Protein AF-A0A534V744-F1 (afdb_monomer_lite)

Secondary structure (DSSP, 8-state):
----SS-SEEEEES-SS-TT-HHHHHHHHHHHHHHT---PSS--S-TT---EEE-TTS-TTTT-SEEE-----B---GGGHHHHHHHH-S-EEEEEHHHHGGGT--PPPP----TT-SSSSSHHHHHHHHHHHHHHHHHHHHHHHTS-------PPP-

Foldseek 3Di:
DDDDPFAQKWKAFQQQPPQPPQPVRVVSLVVCVVVVDDFAPVPDPPALDKDWDADLVDFVVVVRRIGIRDGDTHGDYPVRCVVCSVNRHDDIDIDRPVVCVVSPDDDDDDFDDDPPPDPDPGRVVVRVVVSVVVSVVVVVVVVVVVVPPPDPDPDDDD

Radius of gyration: 22.2 Å; chains: 1; bounding box: 45×44×82 Å

Sequence (158 aa):
MKVLYTSTELFHFVGRRDPSDDRANYENLLKILAASCVSHPPHDNNWGQVSYTINWDRSLEKEELIVPTVTCYADIPFDSLSVHVAKYGKFGLSFPRDLLIPYGARPVMYIPTRNDDWRSIHGTTLIRDLEAIYKGFYAHVKSKSSSSDTTTSRGPWS

pLDDT: mean 83.62, std 15.16, range [37.41, 97.62]

Structure (mmCIF, N/CA/C/O backbone):
data_AF-A0A534V744-F1
#
_entry.id   AF-A0A534V744-F1
#
loop_
_atom_site.group_PDB
_atom_site.id
_atom_site.type_symbol
_atom_site.label_atom_id
_atom_site.label_alt_id
_atom_site.label_comp_id
_atom_site.label_asym_id
_atom_site.label_entity_id
_atom_site.label_seq_id
_atom_site.pdbx_PDB_ins_code
_atom_site.Cartn_x
_atom_site.Cartn_y
_atom_site.Cartn_z
_atom_site.occupancy
_atom_site.B_iso_or_equiv
_atom_site.auth_seq_id
_atom_site.auth_comp_id
_atom_site.auth_asym_id
_atom_site.auth_atom_id
_atom_site.pdbx_PDB_model_num
ATOM 1 N N . MET A 1 1 ? -9.729 -6.947 -28.291 1.00 52.94 1 MET A N 1
ATOM 2 C CA . MET A 1 1 ? -8.788 -7.105 -27.159 1.00 52.94 1 MET A CA 1
ATOM 3 C C . MET A 1 1 ? -9.591 -7.226 -25.877 1.00 52.94 1 MET A C 1
ATOM 5 O O . MET A 1 1 ? -10.509 -6.439 -25.690 1.00 52.94 1 MET A O 1
ATOM 9 N N . LYS A 1 2 ? -9.296 -8.219 -25.033 1.00 59.91 2 LYS A N 1
ATOM 10 C CA . LYS A 1 2 ? -9.916 -8.353 -23.710 1.00 59.91 2 LYS A CA 1
ATOM 11 C C . LYS A 1 2 ? -9.146 -7.447 -22.752 1.00 59.91 2 LYS A C 1
ATOM 13 O O . LYS A 1 2 ? -7.974 -7.699 -22.508 1.00 59.91 2 LYS A O 1
ATOM 18 N N . VAL A 1 3 ? -9.781 -6.387 -22.260 1.00 64.06 3 VAL A N 1
ATOM 19 C CA . VAL A 1 3 ? -9.192 -5.551 -21.208 1.00 64.06 3 VAL A CA 1
ATOM 20 C C . VAL A 1 3 ? -9.238 -6.363 -19.919 1.00 64.06 3 VAL A C 1
ATOM 22 O O . VAL A 1 3 ? -10.316 -6.716 -19.440 1.00 64.06 3 VAL A O 1
ATOM 25 N N . LEU A 1 4 ? -8.071 -6.733 -19.401 1.00 74.75 4 LEU A N 1
ATOM 26 C CA . LEU A 1 4 ? -7.960 -7.339 -18.081 1.00 74.75 4 LEU A CA 1
ATOM 27 C C . LEU A 1 4 ? -8.009 -6.212 -17.053 1.00 74.75 4 LEU A C 1
ATOM 29 O O . LEU A 1 4 ? -7.249 -5.256 -17.147 1.00 74.75 4 LEU A O 1
ATOM 33 N N . TYR A 1 5 ? -8.916 -6.317 -16.088 1.00 75.88 5 TYR A N 1
ATOM 34 C CA . TYR A 1 5 ? -9.022 -5.359 -14.981 1.00 75.88 5 TYR A CA 1
ATOM 35 C C . TYR A 1 5 ? -8.161 -5.757 -13.779 1.00 75.88 5 TYR A C 1
ATOM 37 O O . TYR A 1 5 ? -8.027 -4.990 -12.836 1.00 75.88 5 TYR A O 1
ATOM 45 N N . THR A 1 6 ? -7.599 -6.964 -13.815 1.00 82.62 6 THR A N 1
ATOM 46 C CA . THR A 1 6 ? -6.877 -7.594 -12.714 1.00 82.62 6 THR A CA 1
ATOM 47 C C . THR A 1 6 ? -5.725 -8.428 -13.271 1.00 82.62 6 THR A C 1
ATOM 49 O O . THR A 1 6 ? -5.827 -8.949 -14.385 1.00 82.62 6 THR A O 1
ATOM 52 N N . SER A 1 7 ? -4.661 -8.601 -12.498 1.00 87.12 7 SER A N 1
ATOM 53 C CA . SER A 1 7 ? -3.439 -9.307 -12.884 1.00 87.12 7 SER A CA 1
ATOM 54 C C . SER A 1 7 ? -3.265 -10.640 -12.158 1.00 87.12 7 SER A C 1
ATOM 56 O O . SER A 1 7 ? -3.529 -10.763 -10.964 1.00 87.12 7 SER A O 1
ATOM 58 N N . THR A 1 8 ? -2.756 -11.655 -12.853 1.00 91.06 8 THR A N 1
ATOM 59 C CA . THR A 1 8 ? -2.350 -12.927 -12.227 1.00 91.06 8 THR A CA 1
ATOM 60 C C . THR A 1 8 ? -1.163 -12.764 -11.276 1.00 91.06 8 THR A C 1
ATOM 62 O O . THR A 1 8 ? -0.916 -13.636 -10.447 1.00 91.06 8 THR A O 1
ATOM 65 N N . GLU A 1 9 ? -0.460 -11.637 -11.362 1.00 93.88 9 GLU A N 1
ATOM 66 C CA . GLU A 1 9 ? 0.631 -11.247 -10.476 1.00 93.88 9 GLU A CA 1
ATOM 67 C C . GLU A 1 9 ? 0.317 -9.933 -9.756 1.00 93.88 9 GLU A C 1
ATOM 69 O O . GLU A 1 9 ? -0.316 -9.044 -10.325 1.00 93.88 9 GLU A O 1
ATOM 74 N N . LEU A 1 10 ? 0.785 -9.783 -8.520 1.00 94.75 10 LEU A N 1
ATOM 75 C CA . LEU A 1 10 ? 0.690 -8.533 -7.771 1.00 94.75 10 LEU A CA 1
ATOM 76 C C . LEU A 1 10 ? 2.072 -7.891 -7.645 1.00 94.75 10 LEU A C 1
ATOM 78 O O . LEU A 1 10 ? 3.064 -8.586 -7.422 1.00 94.75 10 LEU A O 1
ATOM 82 N N . PHE A 1 11 ? 2.126 -6.565 -7.759 1.00 94.62 11 PHE A N 1
ATOM 83 C CA . PHE A 1 11 ? 3.380 -5.821 -7.884 1.00 94.62 11 PHE A CA 1
ATOM 84 C C . PHE A 1 11 ? 3.691 -5.005 -6.632 1.00 94.62 11 PHE A C 1
ATOM 86 O O . PHE A 1 11 ? 2.891 -4.167 -6.215 1.00 94.62 11 PHE A O 1
ATOM 93 N N . HIS A 1 12 ? 4.875 -5.199 -6.058 1.00 94.88 12 HIS A N 1
ATOM 94 C CA . HIS A 1 12 ? 5.418 -4.337 -5.014 1.00 94.88 12 HIS A CA 1
ATOM 95 C C . HIS A 1 12 ? 6.457 -3.386 -5.610 1.00 94.88 12 HIS A C 1
ATOM 97 O O . HIS A 1 12 ? 7.507 -3.821 -6.080 1.00 94.88 12 HIS A O 1
ATOM 103 N N . PHE A 1 13 ? 6.174 -2.088 -5.570 1.00 95.38 13 PHE A N 1
ATOM 104 C CA . PHE A 1 13 ? 7.080 -1.045 -6.048 1.00 95.38 13 PHE A CA 1
ATOM 105 C C . PHE A 1 13 ? 7.843 -0.403 -4.891 1.00 95.38 13 PHE A C 1
ATOM 107 O O . PHE A 1 13 ? 7.279 -0.176 -3.820 1.00 95.38 13 PHE A O 1
ATOM 114 N N . VAL A 1 14 ? 9.099 -0.030 -5.133 1.00 95.12 14 VAL A N 1
ATOM 115 C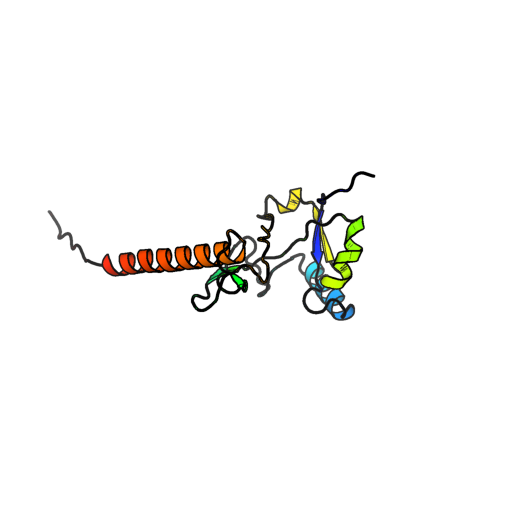 CA . VAL A 1 14 ? 10.004 0.476 -4.082 1.00 95.12 14 VAL A CA 1
ATOM 116 C C . VAL A 1 14 ? 10.188 1.998 -4.086 1.00 95.12 14 VAL A C 1
ATOM 118 O O . VAL A 1 14 ? 10.888 2.527 -3.226 1.00 95.12 14 VAL A O 1
ATOM 121 N N . GLY A 1 15 ? 9.550 2.711 -5.021 1.00 93.81 15 GLY A N 1
ATOM 122 C CA . GLY A 1 15 ? 9.743 4.149 -5.238 1.00 93.81 15 GLY A CA 1
ATOM 123 C C . GLY A 1 15 ? 8.602 5.056 -4.786 1.00 93.81 15 GLY A C 1
ATOM 124 O O . GLY A 1 15 ? 8.578 6.217 -5.164 1.00 93.81 15 GLY A O 1
ATOM 125 N N . ARG A 1 16 ? 7.648 4.587 -3.966 1.00 89.00 16 ARG A N 1
ATOM 126 C CA . ARG A 1 16 ? 6.498 5.412 -3.522 1.00 89.00 16 ARG A CA 1
ATOM 127 C C . ARG A 1 16 ? 6.906 6.750 -2.881 1.00 89.00 16 ARG A C 1
ATOM 129 O O . ARG A 1 16 ? 6.151 7.712 -2.980 1.00 89.00 16 ARG A O 1
ATOM 136 N N . ARG A 1 17 ? 8.044 6.797 -2.176 1.00 89.56 17 ARG A N 1
ATOM 137 C CA . ARG A 1 17 ? 8.512 8.004 -1.471 1.00 89.56 17 ARG A CA 1
ATOM 138 C C . ARG A 1 17 ? 9.025 9.070 -2.439 1.00 89.56 17 ARG A C 1
ATOM 140 O O . ARG A 1 17 ? 8.685 10.234 -2.272 1.00 89.56 17 ARG A O 1
ATOM 147 N N . ASP A 1 18 ? 9.838 8.657 -3.402 1.00 95.00 18 ASP A N 1
ATOM 148 C CA . ASP A 1 18 ? 10.338 9.501 -4.482 1.00 95.00 18 ASP A CA 1
ATOM 149 C C . ASP A 1 18 ? 10.459 8.652 -5.758 1.00 95.00 18 ASP A C 1
ATOM 151 O O . ASP A 1 18 ? 11.451 7.941 -5.949 1.00 95.00 18 ASP A O 1
ATOM 155 N N . PRO A 1 19 ? 9.442 8.682 -6.636 1.00 94.56 19 PRO A N 1
ATOM 156 C CA . PRO A 1 19 ? 9.438 7.890 -7.864 1.00 94.56 19 PRO A CA 1
ATOM 157 C C . PRO A 1 19 ? 10.543 8.279 -8.851 1.00 94.56 19 PRO A C 1
ATOM 159 O O . PRO A 1 19 ? 10.816 7.511 -9.772 1.00 94.56 19 PRO A O 1
ATOM 162 N N . SER A 1 20 ? 11.138 9.467 -8.688 1.00 95.81 20 SER A N 1
ATOM 163 C CA . SER A 1 20 ? 12.120 10.037 -9.612 1.00 95.81 20 SER A CA 1
ATOM 164 C C . SER A 1 20 ? 13.570 9.692 -9.259 1.00 95.81 20 SER A C 1
ATOM 166 O O . SER A 1 20 ? 14.429 9.705 -10.142 1.00 95.81 20 SER A O 1
ATOM 168 N N . ASP A 1 21 ? 13.844 9.320 -8.005 1.00 97.12 21 ASP A N 1
ATOM 169 C CA . ASP A 1 21 ? 15.171 8.891 -7.556 1.00 97.12 21 ASP A CA 1
ATOM 170 C C . ASP A 1 21 ? 15.429 7.417 -7.908 1.00 97.12 21 ASP A C 1
ATOM 172 O O . ASP A 1 21 ? 15.350 6.503 -7.083 1.00 97.12 21 ASP A O 1
ATOM 176 N N . ASP A 1 22 ? 15.734 7.177 -9.184 1.00 96.94 22 ASP A N 1
ATOM 177 C CA . ASP A 1 22 ? 16.015 5.838 -9.706 1.00 96.94 22 ASP A CA 1
ATOM 178 C C . ASP A 1 22 ? 17.152 5.135 -8.944 1.00 96.94 22 ASP A C 1
ATOM 180 O O . ASP A 1 22 ? 17.108 3.916 -8.763 1.00 96.94 22 ASP A O 1
ATOM 184 N N . ARG A 1 23 ? 18.151 5.882 -8.456 1.00 97.62 23 ARG A N 1
ATOM 185 C CA . ARG A 1 23 ? 19.290 5.307 -7.733 1.00 97.62 23 ARG A CA 1
ATOM 186 C C . ARG A 1 23 ? 18.865 4.781 -6.368 1.00 97.62 23 ARG A C 1
ATOM 188 O O . ARG A 1 23 ? 19.120 3.613 -6.075 1.00 97.62 23 ARG A O 1
ATOM 195 N N . ALA A 1 24 ? 18.204 5.604 -5.555 1.00 96.94 24 ALA A N 1
ATOM 196 C CA . ALA A 1 24 ? 17.737 5.175 -4.239 1.00 96.94 24 ALA A CA 1
ATOM 197 C C . ALA A 1 24 ? 16.714 4.035 -4.352 1.00 96.94 24 ALA A C 1
ATOM 199 O O . ALA A 1 24 ? 16.735 3.086 -3.565 1.00 96.94 24 ALA A O 1
ATOM 200 N N . ASN A 1 25 ? 15.850 4.089 -5.368 1.00 96.75 25 ASN A N 1
ATOM 201 C CA . ASN A 1 25 ? 14.862 3.048 -5.630 1.00 96.75 25 ASN A CA 1
ATOM 202 C C . ASN A 1 25 ? 15.530 1.718 -6.004 1.00 96.75 25 ASN A C 1
ATOM 204 O O . ASN A 1 25 ? 15.174 0.676 -5.453 1.00 96.75 25 ASN A O 1
ATOM 208 N N . TYR A 1 26 ? 16.546 1.741 -6.868 1.00 97.56 26 TYR A N 1
ATOM 209 C CA . TYR A 1 26 ? 17.324 0.548 -7.193 1.00 97.56 26 TYR A CA 1
ATOM 210 C C . TYR A 1 26 ? 18.066 -0.015 -5.970 1.00 97.56 26 TYR A C 1
ATOM 212 O O . TYR A 1 26 ? 18.025 -1.218 -5.717 1.00 97.56 26 TYR A O 1
ATOM 220 N N . GLU A 1 27 ? 18.678 0.841 -5.149 1.00 97.25 27 GLU A N 1
ATOM 221 C CA . GLU A 1 27 ? 19.335 0.422 -3.904 1.00 97.25 27 GLU A CA 1
ATOM 222 C C . GLU A 1 27 ? 18.345 -0.221 -2.912 1.00 97.25 27 GLU A C 1
ATOM 224 O O . GLU A 1 27 ? 18.688 -1.193 -2.236 1.00 97.25 27 GLU A O 1
ATOM 229 N N . ASN A 1 28 ? 17.099 0.260 -2.843 1.00 94.94 28 ASN A N 1
ATOM 230 C CA . ASN A 1 28 ? 16.048 -0.370 -2.038 1.00 94.94 28 ASN A CA 1
ATOM 231 C C . ASN A 1 28 ? 15.660 -1.755 -2.571 1.00 94.94 28 ASN A C 1
ATOM 233 O O . ASN A 1 28 ? 15.510 -2.686 -1.779 1.00 94.94 28 ASN A O 1
ATOM 237 N N . LEU 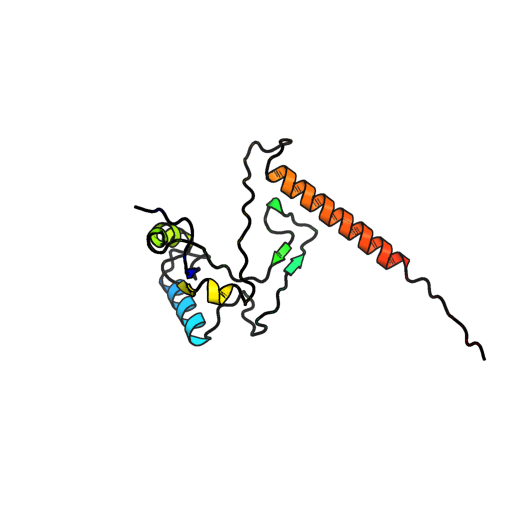A 1 29 ? 15.558 -1.921 -3.894 1.00 96.75 29 LEU A N 1
ATOM 238 C CA . LEU A 1 29 ? 15.330 -3.232 -4.505 1.00 96.75 29 LEU A CA 1
ATOM 239 C C . LEU A 1 29 ? 16.452 -4.217 -4.145 1.00 96.75 29 LEU A C 1
ATOM 241 O O . LEU A 1 29 ? 16.169 -5.348 -3.755 1.00 96.75 29 LEU A O 1
ATOM 245 N N . LEU A 1 30 ? 17.716 -3.784 -4.204 1.00 97.19 30 LEU A N 1
ATOM 246 C CA . LEU A 1 30 ? 18.855 -4.628 -3.831 1.00 97.19 30 LEU A CA 1
ATOM 247 C C . LEU A 1 30 ? 18.796 -5.081 -2.367 1.00 97.19 30 LEU A C 1
ATOM 249 O O . LEU A 1 30 ? 19.099 -6.238 -2.084 1.00 97.19 30 LEU A O 1
ATOM 253 N N . LYS A 1 31 ? 18.364 -4.214 -1.442 1.00 94.31 31 LYS A N 1
ATOM 254 C CA . LYS A 1 31 ? 18.173 -4.591 -0.029 1.00 94.31 31 LYS A CA 1
ATOM 255 C C . LYS A 1 31 ? 17.105 -5.671 0.130 1.00 94.31 31 LYS A C 1
ATOM 257 O O . LYS A 1 31 ? 17.333 -6.634 0.855 1.00 94.31 31 LYS A O 1
ATOM 262 N N . ILE A 1 32 ? 15.974 -5.533 -0.566 1.00 94.06 32 ILE A N 1
ATOM 263 C CA . ILE A 1 32 ? 14.888 -6.525 -0.547 1.00 94.06 32 ILE A CA 1
ATOM 264 C C . ILE A 1 32 ? 15.378 -7.869 -1.089 1.00 94.06 32 ILE A C 1
ATOM 266 O O . ILE A 1 32 ? 15.136 -8.900 -0.467 1.00 94.06 32 ILE A O 1
ATOM 270 N N . LEU A 1 33 ? 16.095 -7.862 -2.217 1.00 95.38 33 LEU A N 1
ATOM 271 C CA . LEU A 1 33 ? 16.648 -9.076 -2.822 1.00 95.38 33 LEU A CA 1
ATOM 272 C C . LEU A 1 33 ? 17.678 -9.750 -1.906 1.00 95.38 33 LEU A C 1
ATOM 274 O O . LEU A 1 33 ? 17.609 -10.958 -1.696 1.00 95.38 33 LEU A O 1
ATOM 278 N N . ALA A 1 34 ? 18.590 -8.976 -1.312 1.00 94.62 34 ALA A N 1
ATOM 279 C CA . ALA A 1 34 ? 19.594 -9.492 -0.384 1.00 94.62 34 ALA A CA 1
ATOM 280 C C . ALA A 1 34 ? 18.965 -10.081 0.889 1.00 94.62 34 ALA A C 1
ATOM 282 O O . ALA A 1 34 ? 19.416 -11.116 1.374 1.00 94.62 34 ALA A O 1
ATOM 283 N N . ALA A 1 35 ? 17.909 -9.452 1.412 1.00 90.94 35 ALA A N 1
ATOM 284 C CA . ALA A 1 35 ? 17.165 -9.948 2.568 1.00 90.94 35 ALA A CA 1
ATOM 285 C C . ALA A 1 35 ? 16.178 -11.075 2.219 1.00 90.94 35 ALA A C 1
ATOM 287 O O . ALA A 1 35 ? 15.683 -11.750 3.118 1.00 90.94 35 ALA A O 1
ATOM 288 N N . SER A 1 36 ? 15.859 -11.255 0.931 1.00 90.81 36 SER A N 1
ATOM 289 C CA . SER A 1 36 ? 14.780 -12.130 0.450 1.00 90.81 36 SER A CA 1
ATOM 290 C C . SER A 1 36 ? 13.438 -11.870 1.151 1.00 90.81 36 SER A C 1
ATOM 292 O O . SER A 1 36 ? 12.664 -12.791 1.400 1.00 90.81 36 SER A O 1
ATOM 294 N N . CYS A 1 37 ? 13.165 -10.608 1.499 1.00 88.69 37 CYS A N 1
ATOM 295 C CA . CYS A 1 37 ? 12.021 -10.234 2.325 1.00 88.69 37 CYS A CA 1
ATOM 296 C C . CYS A 1 37 ? 11.462 -8.866 1.923 1.00 88.69 37 CYS A C 1
ATOM 298 O O . CYS A 1 37 ? 12.186 -7.871 1.879 1.00 88.69 37 CYS A O 1
ATOM 300 N N . VAL A 1 38 ? 10.151 -8.820 1.668 1.00 90.19 38 VAL A N 1
ATOM 301 C CA . VAL A 1 38 ? 9.381 -7.581 1.509 1.00 90.19 38 VAL A CA 1
ATOM 302 C C . VAL A 1 38 ? 8.666 -7.307 2.831 1.00 90.19 38 VAL A C 1
ATOM 304 O O . VAL A 1 38 ? 7.710 -8.001 3.173 1.00 90.19 38 VAL A O 1
ATOM 307 N N . SER A 1 39 ? 9.112 -6.294 3.573 1.00 87.25 39 SER A N 1
ATOM 308 C CA . SER A 1 39 ? 8.568 -5.940 4.893 1.00 87.25 39 SER A CA 1
ATOM 309 C C . SER A 1 39 ? 8.204 -4.459 4.999 1.00 87.25 39 SER A C 1
ATOM 311 O O . SER A 1 39 ? 8.666 -3.623 4.218 1.00 87.25 39 SER A O 1
ATOM 313 N N . HIS A 1 40 ? 7.348 -4.129 5.966 1.00 84.12 40 HIS A N 1
ATOM 314 C CA . HIS A 1 40 ? 7.029 -2.743 6.304 1.00 84.12 40 HIS A CA 1
ATOM 315 C C . HIS A 1 40 ? 8.035 -2.220 7.356 1.00 84.12 40 HIS A C 1
ATOM 317 O O . HIS A 1 40 ? 8.576 -3.021 8.112 1.00 84.12 40 HIS A O 1
ATOM 323 N N . PRO A 1 41 ? 8.308 -0.905 7.441 1.00 80.25 41 PRO A N 1
ATOM 324 C CA . PRO A 1 41 ? 9.131 -0.346 8.515 1.00 80.25 41 PRO A CA 1
ATOM 325 C C . PRO A 1 41 ? 8.436 -0.391 9.892 1.00 80.25 41 PRO A C 1
ATOM 327 O O . PRO A 1 41 ? 7.281 0.037 9.973 1.00 80.25 41 PRO A O 1
ATOM 330 N N . PRO A 1 42 ? 9.129 -0.761 10.986 1.00 80.19 42 PRO A N 1
ATOM 331 C CA . PRO A 1 42 ? 10.532 -1.170 11.038 1.00 80.19 42 PRO A CA 1
ATOM 332 C C . PRO A 1 42 ? 10.710 -2.552 10.404 1.00 80.19 42 PRO A C 1
ATOM 334 O O . PRO A 1 42 ? 9.934 -3.450 10.689 1.00 80.19 42 PRO A O 1
ATOM 337 N N . HIS A 1 43 ? 11.725 -2.704 9.546 1.00 80.25 43 HIS A N 1
ATOM 338 C CA . HIS A 1 43 ? 12.015 -3.948 8.826 1.00 80.25 43 HIS A CA 1
ATOM 339 C C . HIS A 1 43 ? 12.558 -5.024 9.782 1.00 80.25 43 HIS A C 1
ATOM 341 O O . HIS A 1 43 ? 13.734 -5.382 9.729 1.00 80.25 43 HIS A O 1
ATOM 347 N N . ASP A 1 44 ? 11.714 -5.475 10.703 1.00 76.00 44 ASP A N 1
ATOM 348 C CA . ASP A 1 44 ? 11.983 -6.574 11.610 1.00 76.00 44 ASP A CA 1
ATOM 349 C C . ASP A 1 44 ? 11.657 -7.922 10.944 1.00 76.00 44 ASP A C 1
ATOM 351 O O . ASP A 1 44 ? 11.084 -7.996 9.853 1.00 76.00 44 ASP A O 1
ATOM 355 N N . ASN A 1 45 ? 12.075 -9.009 11.590 1.00 68.69 45 ASN A N 1
ATOM 356 C CA . ASN A 1 45 ? 11.845 -10.366 11.096 1.00 68.69 45 ASN A CA 1
ATOM 357 C C . ASN A 1 45 ? 10.567 -10.994 11.684 1.00 68.69 45 ASN A C 1
ATOM 359 O O . ASN A 1 45 ? 10.435 -12.219 11.662 1.00 68.69 45 ASN A O 1
ATOM 363 N N . ASN A 1 46 ? 9.620 -10.198 12.197 1.00 69.38 46 ASN A N 1
ATOM 364 C CA . ASN A 1 46 ? 8.370 -10.693 12.788 1.00 69.38 46 ASN A CA 1
ATOM 365 C C . ASN A 1 46 ? 7.309 -10.948 11.704 1.00 69.38 46 ASN A C 1
ATOM 367 O O . ASN A 1 46 ? 6.192 -10.428 11.732 1.00 69.38 46 ASN A O 1
ATOM 371 N N . TRP A 1 47 ? 7.684 -11.744 10.702 1.00 67.06 47 TRP A N 1
ATOM 372 C CA . TRP A 1 47 ? 6.837 -12.055 9.557 1.00 67.06 47 TRP A CA 1
ATOM 373 C C . TRP A 1 47 ? 5.517 -12.720 9.987 1.00 67.06 47 TRP A C 1
ATOM 375 O O . TRP A 1 47 ? 5.462 -13.502 10.934 1.00 67.06 47 TRP A O 1
ATOM 385 N N . GLY A 1 48 ? 4.432 -12.407 9.273 1.00 66.94 48 GLY A N 1
ATOM 386 C CA . GLY A 1 48 ? 3.107 -12.999 9.502 1.00 66.94 48 GLY A CA 1
ATOM 387 C C . GLY A 1 48 ? 2.294 -12.380 10.645 1.00 66.94 48 GLY A C 1
ATOM 388 O O . GLY A 1 48 ? 1.115 -12.705 10.783 1.00 66.94 48 GLY A O 1
ATOM 389 N N . GLN A 1 49 ? 2.864 -11.463 11.432 1.00 73.00 49 GLN A N 1
ATOM 390 C CA . GLN A 1 49 ? 2.117 -10.742 12.457 1.00 73.00 49 GLN A CA 1
ATOM 391 C C . GLN A 1 49 ? 1.485 -9.474 11.871 1.00 73.00 49 GLN A C 1
ATOM 393 O O . GLN A 1 49 ? 2.175 -8.538 11.481 1.00 73.00 49 GLN A O 1
ATOM 398 N N . VAL A 1 50 ? 0.152 -9.423 11.834 1.00 75.88 50 VAL A N 1
ATOM 399 C CA . VAL A 1 50 ? -0.574 -8.187 11.517 1.00 75.88 50 VAL A CA 1
ATOM 400 C C . VAL A 1 50 ? -0.648 -7.344 12.783 1.00 75.88 5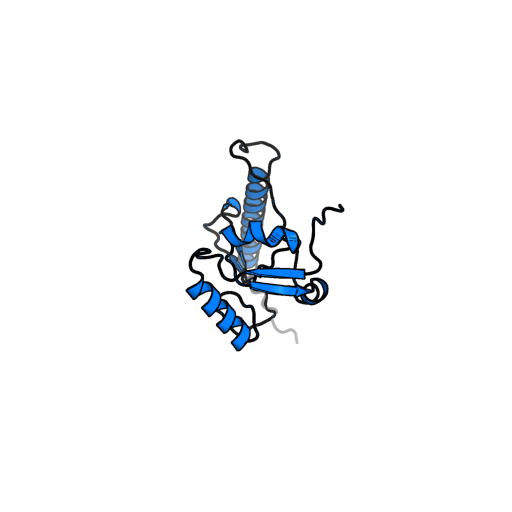0 VAL A C 1
ATOM 402 O O . VAL A 1 50 ? -1.182 -7.792 13.799 1.00 75.88 50 VAL A O 1
ATOM 405 N N . SER A 1 51 ? -0.143 -6.117 12.726 1.00 83.88 51 SER A N 1
ATOM 406 C CA . SER A 1 51 ? -0.331 -5.130 13.785 1.00 83.88 51 SER A CA 1
ATOM 407 C C . SER A 1 51 ? -0.895 -3.825 13.221 1.00 83.88 51 SER A C 1
ATOM 409 O O . SER A 1 51 ? -1.014 -3.608 12.013 1.00 83.88 51 SER A O 1
ATOM 411 N N . TYR A 1 52 ? -1.364 -2.966 14.111 1.00 88.81 52 TYR A N 1
ATOM 412 C CA . TYR A 1 52 ? -1.845 -1.645 13.749 1.00 88.81 52 TYR A CA 1
ATOM 413 C C . TYR A 1 52 ? -1.685 -0.717 14.944 1.00 88.81 52 TYR A C 1
ATOM 415 O O . TYR A 1 52 ? -1.767 -1.139 16.099 1.00 88.81 52 TYR A O 1
ATOM 423 N N . THR A 1 53 ? -1.499 0.563 14.654 1.00 91.31 53 THR A N 1
ATOM 424 C CA . THR A 1 53 ? -1.512 1.627 15.655 1.00 91.31 53 THR A CA 1
ATOM 425 C C . THR A 1 53 ? -2.844 2.357 15.571 1.00 91.31 53 THR A C 1
ATOM 427 O O . THR A 1 53 ? -3.242 2.772 14.481 1.00 91.31 53 THR A O 1
ATOM 430 N N . ILE A 1 54 ? -3.532 2.526 16.706 1.00 93.12 54 ILE A N 1
ATOM 431 C CA . ILE A 1 54 ? -4.732 3.371 16.781 1.00 93.12 54 ILE A CA 1
ATOM 432 C C . ILE A 1 54 ? -4.359 4.737 17.356 1.00 93.12 54 ILE A C 1
ATOM 434 O O . ILE A 1 54 ? -3.951 4.837 18.513 1.00 93.12 54 ILE A O 1
ATOM 438 N N . ASN A 1 55 ? -4.571 5.791 16.572 1.00 94.06 55 ASN A N 1
ATOM 439 C CA . ASN A 1 55 ? -4.362 7.178 16.972 1.00 94.06 55 ASN A CA 1
ATOM 440 C C . ASN A 1 55 ? -5.714 7.852 17.232 1.00 94.06 55 ASN A C 1
ATOM 442 O O . ASN A 1 55 ? -6.296 8.455 16.333 1.00 94.06 55 ASN A O 1
ATOM 446 N N . TRP A 1 56 ? -6.229 7.755 18.458 1.00 92.38 56 TRP A N 1
ATOM 447 C CA . TRP A 1 56 ? -7.597 8.182 18.800 1.00 92.38 56 TRP A CA 1
ATOM 448 C C . TRP A 1 56 ? -7.921 9.656 18.495 1.00 92.38 56 TRP A C 1
ATOM 450 O O . TRP A 1 56 ? -9.078 9.975 18.215 1.00 92.38 56 TRP A O 1
ATOM 460 N N . ASP A 1 57 ? -6.906 10.521 18.465 1.00 93.19 57 ASP A N 1
ATOM 461 C CA . ASP A 1 57 ? -7.031 11.952 18.143 1.00 93.19 57 ASP A CA 1
ATOM 462 C C . ASP A 1 57 ? -7.000 12.252 16.633 1.00 93.19 57 ASP A C 1
ATOM 464 O O . ASP A 1 57 ? -7.063 13.407 16.210 1.00 93.19 57 ASP A O 1
ATOM 468 N N . ARG A 1 58 ? -6.870 11.217 15.799 1.00 95.00 58 ARG A N 1
ATOM 469 C CA . ARG A 1 58 ? -6.838 11.308 14.337 1.00 95.00 58 ARG A CA 1
ATOM 470 C C . ARG A 1 58 ? -8.143 10.800 13.723 1.00 95.00 58 ARG A C 1
ATOM 472 O O . ARG A 1 58 ? -9.059 10.383 14.438 1.00 95.00 58 ARG A O 1
ATOM 479 N N . SER A 1 59 ? -8.235 10.877 12.395 1.00 92.38 59 SER A N 1
ATOM 480 C CA . SER A 1 59 ? -9.447 10.551 11.634 1.00 92.38 59 SER A CA 1
ATOM 481 C C . SER A 1 59 ? -9.211 9.455 10.595 1.00 92.38 59 SER A C 1
ATOM 483 O O . SER A 1 59 ? -8.115 9.339 10.040 1.00 92.38 59 SER A O 1
ATOM 485 N N . LEU A 1 60 ? -10.254 8.664 10.321 1.00 91.19 60 LEU A N 1
ATOM 486 C CA . LEU A 1 60 ? -10.278 7.708 9.210 1.00 91.19 60 LEU A CA 1
ATOM 487 C C . LEU A 1 60 ? -10.242 8.408 7.850 1.00 91.19 60 LEU A C 1
ATOM 489 O O . LEU A 1 60 ? -9.647 7.870 6.925 1.00 91.19 60 LEU A O 1
ATOM 493 N N . GLU A 1 61 ? -10.817 9.610 7.731 1.00 88.75 61 GLU A N 1
ATOM 494 C CA . GLU A 1 61 ? -10.861 10.375 6.472 1.00 88.75 61 GLU A CA 1
ATOM 495 C C . GLU A 1 61 ? -9.453 10.704 5.952 1.00 88.75 61 GLU A C 1
ATOM 497 O O . GLU A 1 61 ? -9.230 10.784 4.749 1.00 88.75 61 GLU A O 1
ATOM 502 N N . LYS A 1 62 ? -8.488 10.850 6.868 1.00 89.00 62 LYS A N 1
ATOM 503 C CA . LYS A 1 62 ? -7.077 11.107 6.553 1.00 89.00 62 LYS A CA 1
ATOM 504 C C . LYS A 1 62 ? -6.208 9.849 6.554 1.00 89.00 62 LYS A C 1
ATOM 506 O O . LYS A 1 62 ? -4.999 9.972 6.418 1.00 89.00 62 LYS A O 1
ATOM 511 N N . GLU A 1 63 ? -6.798 8.669 6.750 1.00 89.50 63 GLU A N 1
ATOM 512 C CA . GLU A 1 63 ? -6.072 7.399 6.914 1.00 89.50 63 GLU A CA 1
ATOM 513 C C . GLU A 1 63 ? -5.103 7.401 8.120 1.00 89.50 63 GLU A C 1
ATOM 515 O O . GLU A 1 63 ? -4.106 6.684 8.146 1.00 89.50 63 GLU A O 1
ATOM 520 N N . GLU A 1 64 ? -5.392 8.208 9.147 1.00 93.75 64 GLU A N 1
ATOM 521 C CA . GLU A 1 64 ? -4.495 8.412 10.295 1.00 93.75 64 GLU A CA 1
ATOM 522 C C . GLU A 1 64 ? -5.008 7.762 11.592 1.00 93.75 64 GLU A C 1
ATOM 524 O O . GLU A 1 64 ? -4.219 7.563 12.518 1.00 93.75 64 GLU A O 1
ATOM 529 N N . LEU A 1 65 ? -6.308 7.436 11.695 1.00 93.88 65 LEU A N 1
ATOM 530 C CA . LEU A 1 65 ? -6.886 6.823 12.905 1.00 93.88 65 LEU A CA 1
ATOM 531 C C . LEU A 1 65 ? -6.373 5.399 13.141 1.00 93.88 65 LEU A C 1
ATOM 533 O O . LEU A 1 65 ? -6.052 5.066 14.276 1.00 93.88 65 LEU A O 1
ATOM 537 N N . ILE A 1 66 ? -6.311 4.563 12.104 1.00 91.62 66 ILE A N 1
ATOM 538 C CA . ILE A 1 66 ? -5.824 3.180 12.186 1.00 91.62 66 ILE A CA 1
ATOM 539 C C . ILE A 1 66 ? -4.721 3.032 11.146 1.00 91.62 66 ILE A C 1
ATOM 541 O O . ILE A 1 66 ? -5.001 3.042 9.951 1.00 91.62 66 ILE A O 1
ATOM 545 N N . VAL A 1 67 ? -3.477 2.903 11.602 1.00 90.25 67 VAL A N 1
ATOM 546 C CA . VAL A 1 67 ? -2.301 2.791 10.731 1.00 90.25 67 VAL A CA 1
ATOM 547 C C . VAL A 1 67 ? -1.786 1.353 10.786 1.00 90.25 67 VAL A C 1
ATOM 549 O O . VAL A 1 67 ? -1.175 0.971 11.789 1.00 90.25 67 VAL A O 1
ATOM 552 N N . PRO A 1 68 ? -2.062 0.532 9.760 1.00 87.56 68 PRO A N 1
ATOM 553 C CA . PRO A 1 68 ? -1.652 -0.863 9.739 1.00 87.56 68 PRO A CA 1
ATOM 554 C C . PRO A 1 68 ? -0.174 -1.023 9.370 1.00 87.56 68 PRO A C 1
ATOM 556 O O . PRO A 1 68 ? 0.395 -0.244 8.602 1.00 87.56 68 PRO A O 1
ATOM 559 N N . THR A 1 69 ? 0.432 -2.090 9.873 1.00 87.00 69 THR A N 1
ATOM 560 C CA . THR A 1 69 ? 1.797 -2.515 9.555 1.00 87.00 69 THR A CA 1
ATOM 561 C C . THR A 1 69 ? 1.801 -3.495 8.383 1.00 87.00 69 THR A C 1
ATOM 563 O O . THR A 1 69 ? 1.923 -4.708 8.531 1.00 87.00 69 THR A O 1
ATOM 566 N N . VAL A 1 70 ? 1.590 -2.972 7.175 1.00 86.19 70 VAL A N 1
ATOM 567 C CA . VAL A 1 70 ? 1.368 -3.798 5.976 1.00 86.19 70 VAL A CA 1
ATOM 568 C C . VAL A 1 70 ? 2.288 -3.422 4.827 1.00 86.19 70 VAL A C 1
ATOM 570 O O . VAL A 1 70 ? 2.739 -2.284 4.698 1.00 86.19 70 VAL A O 1
ATOM 573 N N . THR A 1 71 ? 2.532 -4.395 3.953 1.00 89.31 71 THR A N 1
ATOM 574 C CA . THR A 1 71 ? 3.146 -4.184 2.644 1.00 89.31 71 THR A CA 1
ATOM 575 C C . THR A 1 71 ? 2.060 -4.135 1.576 1.00 89.31 71 THR A C 1
ATOM 577 O O . THR A 1 71 ? 1.098 -4.902 1.597 1.00 89.31 71 THR A O 1
ATOM 580 N N . CYS A 1 72 ? 2.188 -3.194 0.642 1.00 89.62 72 CYS A N 1
ATOM 581 C CA . CYS A 1 72 ? 1.212 -3.023 -0.427 1.00 89.62 72 CYS A CA 1
ATOM 582 C C . CYS A 1 72 ? 1.676 -3.740 -1.693 1.00 89.62 72 CYS A C 1
ATOM 584 O O . CYS A 1 72 ? 2.825 -3.578 -2.113 1.00 89.62 72 CYS A O 1
ATOM 586 N N . TYR A 1 73 ? 0.746 -4.453 -2.325 1.00 93.50 73 TYR A N 1
ATOM 587 C CA . TYR A 1 73 ? 0.912 -5.036 -3.649 1.00 93.50 73 TYR A CA 1
ATOM 588 C C . TYR A 1 73 ? -0.208 -4.525 -4.548 1.00 93.50 73 TYR A C 1
ATOM 590 O O . TYR A 1 73 ? -1.382 -4.590 -4.187 1.00 93.50 73 TYR A O 1
ATOM 598 N N . ALA A 1 74 ? 0.153 -3.983 -5.701 1.00 91.06 74 ALA A N 1
ATOM 599 C CA . ALA A 1 74 ? -0.797 -3.427 -6.640 1.00 91.06 74 ALA A CA 1
ATOM 600 C C . ALA A 1 74 ? -1.297 -4.509 -7.609 1.00 91.06 74 ALA A C 1
ATOM 602 O O . ALA A 1 74 ? -0.502 -5.241 -8.201 1.00 91.06 74 ALA A O 1
ATOM 603 N N . ASP A 1 75 ? -2.617 -4.588 -7.772 1.00 91.31 75 ASP A N 1
ATOM 604 C CA . ASP A 1 75 ? -3.282 -5.477 -8.726 1.00 91.31 75 ASP A CA 1
ATOM 605 C C . ASP A 1 75 ? -3.467 -4.760 -10.071 1.00 91.31 75 ASP A C 1
ATOM 607 O O . ASP A 1 75 ? -4.527 -4.210 -10.364 1.00 91.31 75 ASP A O 1
ATOM 611 N N . ILE A 1 76 ? -2.394 -4.689 -10.859 1.00 88.56 76 ILE A N 1
ATOM 612 C CA . ILE A 1 76 ? -2.357 -3.949 -12.126 1.00 88.56 76 ILE A CA 1
ATOM 613 C C . ILE A 1 76 ? -1.924 -4.908 -13.232 1.00 88.56 76 ILE A C 1
ATOM 615 O O . ILE A 1 76 ? -0.891 -5.554 -13.074 1.00 88.56 76 ILE A O 1
ATOM 619 N N . PRO A 1 77 ? -2.646 -5.000 -14.360 1.00 89.56 77 PRO A N 1
ATOM 620 C CA . PRO A 1 77 ? -2.185 -5.764 -15.517 1.00 89.56 77 PRO A CA 1
ATOM 621 C C . PRO A 1 77 ? -0.782 -5.333 -15.962 1.00 89.56 77 PRO A C 1
ATOM 623 O O . PRO A 1 77 ? -0.495 -4.138 -16.003 1.00 89.56 77 PRO A O 1
ATOM 626 N N . PHE A 1 78 ? 0.061 -6.289 -16.355 1.00 87.56 78 PHE A N 1
ATOM 627 C CA . PHE A 1 78 ? 1.450 -6.029 -16.752 1.00 87.56 78 PHE A CA 1
ATOM 628 C C . PHE A 1 78 ? 1.578 -4.919 -17.814 1.00 87.56 78 PHE A C 1
ATOM 630 O O . PHE A 1 78 ? 2.359 -3.980 -17.661 1.00 87.56 78 PHE A O 1
ATOM 637 N N . ASP A 1 79 ? 0.725 -4.952 -18.839 1.00 89.00 79 ASP A N 1
ATOM 638 C CA . ASP A 1 79 ? 0.729 -3.964 -19.929 1.00 89.00 79 ASP A CA 1
ATOM 639 C C . ASP A 1 79 ? 0.342 -2.541 -19.473 1.00 89.00 79 ASP A C 1
ATOM 641 O O . ASP A 1 79 ? 0.598 -1.559 -20.170 1.00 89.00 79 ASP A O 1
ATOM 645 N N . SER A 1 80 ? -0.238 -2.413 -18.277 1.00 88.81 80 SER A N 1
ATOM 646 C CA . SER A 1 80 ? -0.665 -1.154 -17.656 1.00 88.81 80 SER A CA 1
ATOM 647 C C . SER A 1 80 ? 0.304 -0.654 -16.572 1.00 88.81 80 SER A C 1
ATOM 649 O O . SER A 1 80 ? 0.016 0.336 -15.886 1.00 88.81 80 SER A O 1
ATOM 651 N N . LEU A 1 81 ? 1.463 -1.304 -16.396 1.00 89.31 81 LEU A N 1
ATOM 652 C CA . LEU A 1 81 ? 2.467 -0.903 -15.402 1.00 89.31 81 LEU A CA 1
ATOM 653 C C . LEU A 1 81 ? 3.052 0.484 -15.684 1.00 89.31 81 LEU A C 1
ATOM 655 O O . LEU A 1 81 ? 3.348 1.222 -14.747 1.00 89.31 81 LEU A O 1
ATOM 659 N N . SER A 1 82 ? 3.169 0.872 -16.956 1.00 88.88 82 SER A N 1
ATOM 660 C CA . SER A 1 82 ? 3.747 2.159 -17.374 1.00 88.88 82 SER A CA 1
ATOM 661 C C . SER A 1 82 ? 3.065 3.367 -16.719 1.00 88.88 82 SER A C 1
ATOM 663 O O . SER A 1 82 ? 3.738 4.313 -16.315 1.00 88.88 82 SER A O 1
ATOM 665 N N . VAL A 1 83 ? 1.745 3.305 -16.523 1.00 87.62 83 VAL A N 1
ATOM 666 C CA . VAL A 1 83 ? 0.956 4.356 -15.853 1.00 87.62 83 VAL A CA 1
ATOM 667 C C . VAL A 1 83 ? 1.322 4.482 -14.368 1.00 87.62 83 VAL A C 1
ATOM 669 O O . VAL A 1 83 ? 1.242 5.559 -13.782 1.00 87.62 83 VAL A O 1
ATOM 672 N N . HIS A 1 84 ? 1.760 3.387 -13.753 1.00 87.38 84 HIS A N 1
ATOM 673 C CA . HIS A 1 84 ? 2.048 3.300 -12.324 1.00 87.38 84 HIS A CA 1
ATOM 674 C C . HIS A 1 84 ? 3.508 3.606 -11.993 1.00 87.38 84 HIS A C 1
ATOM 676 O O . HIS A 1 84 ? 3.790 4.078 -10.892 1.00 87.38 84 HIS A O 1
ATOM 682 N N . VAL A 1 85 ? 4.414 3.448 -12.959 1.00 91.00 85 VAL A N 1
ATOM 683 C CA . VAL A 1 85 ? 5.828 3.825 -12.832 1.00 91.00 85 VAL A CA 1
ATOM 684 C C . VAL A 1 85 ? 5.995 5.299 -12.457 1.00 91.00 85 VAL A C 1
ATOM 686 O O . VAL A 1 85 ? 6.821 5.623 -11.609 1.00 91.00 85 VAL A O 1
ATOM 689 N N . ALA A 1 86 ? 5.173 6.196 -13.009 1.00 89.88 86 ALA A N 1
ATOM 690 C CA . ALA A 1 86 ? 5.226 7.619 -12.664 1.00 89.88 86 ALA A CA 1
ATOM 691 C C . ALA A 1 86 ? 4.908 7.894 -11.181 1.00 89.88 86 ALA A C 1
ATOM 693 O O . ALA A 1 86 ? 5.418 8.848 -10.601 1.00 89.88 86 ALA A O 1
ATOM 694 N N . LYS A 1 87 ? 4.068 7.056 -10.560 1.00 90.06 87 LYS A N 1
ATOM 695 C CA . LYS A 1 87 ? 3.611 7.218 -9.174 1.00 90.06 87 LYS A CA 1
ATOM 696 C C . LYS A 1 87 ? 4.434 6.416 -8.167 1.00 90.06 87 LYS A C 1
ATOM 698 O O . LYS A 1 87 ? 4.508 6.802 -7.005 1.00 90.06 87 LYS A O 1
ATOM 703 N N . TYR A 1 88 ? 4.997 5.287 -8.586 1.00 93.25 88 TYR A N 1
ATOM 704 C CA . TYR A 1 88 ? 5.615 4.318 -7.680 1.00 93.25 88 TYR A CA 1
ATOM 705 C C . TYR A 1 88 ? 7.069 3.971 -8.027 1.00 93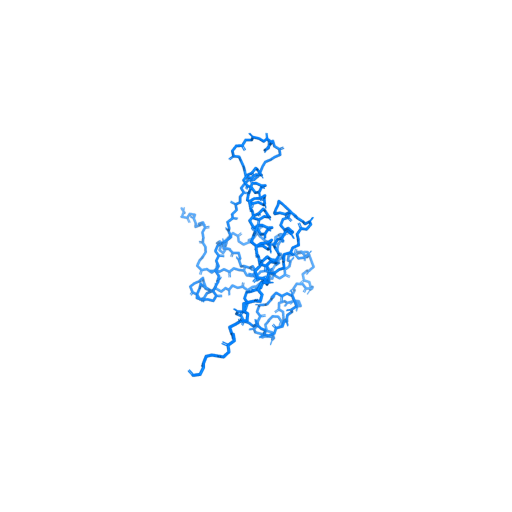.25 88 TYR A C 1
ATOM 707 O O . TYR A 1 88 ? 7.699 3.216 -7.288 1.00 93.25 88 TYR A O 1
ATOM 715 N N . GLY A 1 89 ? 7.619 4.550 -9.094 1.00 94.19 89 GLY A N 1
ATOM 716 C CA . GLY A 1 89 ? 8.985 4.323 -9.557 1.00 94.19 89 GLY A CA 1
ATOM 717 C C . GLY A 1 89 ? 9.105 3.146 -10.527 1.00 94.19 89 GLY A C 1
ATOM 718 O O . GLY A 1 89 ? 8.174 2.366 -10.730 1.00 94.19 89 GLY A O 1
ATOM 719 N N . LYS A 1 90 ? 10.282 3.025 -11.151 1.00 95.00 90 LYS A N 1
ATOM 720 C CA . LYS A 1 90 ? 10.576 2.031 -12.204 1.00 95.00 90 LYS A CA 1
ATOM 721 C C . LYS A 1 90 ? 10.936 0.640 -11.676 1.00 95.00 90 LYS A C 1
ATOM 723 O O . LYS A 1 90 ? 10.974 -0.310 -12.451 1.00 95.00 90 LYS A O 1
ATOM 728 N N . PHE A 1 91 ? 11.228 0.527 -10.382 1.00 96.00 91 PHE A N 1
ATOM 729 C CA . PHE A 1 91 ? 11.748 -0.689 -9.760 1.00 96.00 91 PHE A CA 1
ATOM 730 C C . PHE A 1 91 ? 10.705 -1.338 -8.848 1.00 96.00 91 PHE A C 1
ATOM 732 O O . PHE A 1 91 ? 9.962 -0.656 -8.135 1.00 96.00 91 PHE A O 1
ATOM 739 N N . GLY A 1 92 ? 10.678 -2.668 -8.845 1.00 95.12 92 GLY A N 1
ATOM 740 C CA . GLY A 1 92 ? 9.753 -3.458 -8.045 1.00 95.12 92 GLY A CA 1
ATOM 741 C C . GLY A 1 92 ? 9.922 -4.958 -8.263 1.00 95.12 92 GLY A C 1
ATOM 742 O O . GLY A 1 92 ? 10.814 -5.393 -8.989 1.00 95.12 92 GLY A O 1
ATOM 743 N N . LEU A 1 93 ? 9.051 -5.734 -7.624 1.00 95.75 93 LEU A N 1
ATOM 744 C CA . LEU A 1 93 ? 8.956 -7.190 -7.736 1.00 95.75 93 LEU A CA 1
ATOM 745 C C . LEU A 1 93 ? 7.505 -7.586 -8.004 1.00 95.75 93 LEU A C 1
ATOM 747 O O . LEU A 1 93 ? 6.586 -6.926 -7.512 1.00 95.75 93 LEU A O 1
ATOM 751 N N . SER A 1 94 ? 7.305 -8.674 -8.741 1.00 95.06 94 SER A N 1
ATOM 752 C CA . SER A 1 94 ? 6.003 -9.318 -8.885 1.00 95.06 94 SER A CA 1
ATOM 753 C C . SER A 1 94 ? 5.975 -10.644 -8.133 1.00 95.06 94 SER A C 1
ATOM 755 O O . SER A 1 94 ? 6.993 -11.319 -7.979 1.00 95.06 94 SER A O 1
ATOM 757 N N . PHE A 1 95 ? 4.789 -11.014 -7.663 1.00 95.25 95 PHE A N 1
ATOM 758 C CA . PHE A 1 95 ? 4.521 -12.333 -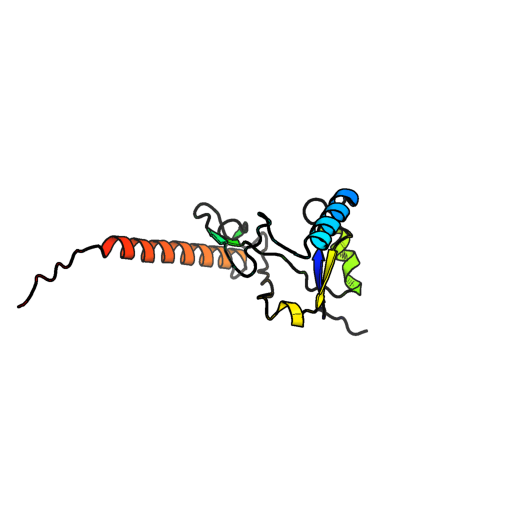7.103 1.00 95.25 95 PHE A CA 1
ATOM 759 C C . PHE A 1 95 ? 3.228 -12.879 -7.702 1.00 95.25 95 PHE A C 1
ATOM 761 O O . PHE A 1 95 ? 2.279 -12.106 -7.871 1.00 95.25 95 PHE A O 1
ATOM 768 N N . PRO A 1 96 ? 3.126 -14.195 -7.955 1.00 95.31 96 PRO A N 1
ATOM 769 C CA . PRO A 1 96 ? 1.855 -14.802 -8.316 1.00 95.31 96 PRO A CA 1
ATOM 770 C C . PRO A 1 96 ? 0.802 -14.490 -7.252 1.00 95.31 96 PRO A C 1
ATOM 772 O O . PRO A 1 96 ? 1.037 -14.651 -6.054 1.00 95.31 96 PRO A O 1
ATOM 775 N N . ARG A 1 97 ? -0.383 -14.057 -7.675 1.00 93.38 97 ARG A N 1
ATOM 776 C CA . ARG A 1 97 ? -1.484 -13.728 -6.763 1.00 93.38 97 ARG A CA 1
ATOM 777 C C . ARG A 1 97 ? -1.831 -14.904 -5.854 1.00 93.38 97 ARG A C 1
ATOM 779 O O . ARG A 1 97 ? -1.977 -14.729 -4.646 1.00 93.38 97 ARG A O 1
ATOM 786 N N . ASP A 1 98 ? -1.922 -16.093 -6.439 1.00 94.25 98 ASP A N 1
ATOM 787 C CA . ASP A 1 98 ? -2.284 -17.318 -5.725 1.00 94.25 98 ASP A CA 1
ATOM 788 C C . ASP A 1 98 ? -1.224 -17.717 -4.693 1.00 94.25 98 ASP A C 1
ATOM 790 O O . ASP A 1 98 ? -1.551 -18.368 -3.704 1.00 94.25 98 ASP A O 1
ATOM 794 N N . LEU A 1 99 ? 0.024 -17.264 -4.873 1.00 93.75 99 LEU A N 1
ATOM 795 C CA . LEU A 1 99 ? 1.070 -17.411 -3.869 1.00 93.75 99 LEU A CA 1
ATOM 796 C C . LEU A 1 99 ? 0.808 -16.496 -2.670 1.00 93.75 99 LEU A C 1
ATOM 798 O O . LEU A 1 99 ? 0.964 -16.944 -1.546 1.00 93.75 99 LEU A O 1
ATOM 802 N N . LEU A 1 100 ? 0.407 -15.237 -2.884 1.00 91.12 100 LEU A N 1
ATOM 803 C CA . LEU A 1 100 ? 0.255 -14.238 -1.816 1.00 91.12 100 LEU A CA 1
ATOM 804 C C . LEU A 1 100 ? -1.049 -14.363 -1.012 1.00 91.12 100 LEU A C 1
ATOM 806 O O . LEU A 1 100 ? -1.081 -13.988 0.162 1.00 91.12 100 LEU A O 1
ATOM 810 N N . ILE A 1 101 ? -2.129 -14.874 -1.614 1.00 90.44 101 ILE A N 1
ATOM 811 C CA . ILE A 1 101 ? -3.438 -15.016 -0.949 1.00 90.44 101 ILE A CA 1
ATOM 812 C C . ILE A 1 101 ? -3.346 -15.823 0.365 1.00 90.44 101 ILE A C 1
ATOM 814 O O . ILE A 1 101 ? -3.876 -15.339 1.373 1.00 90.44 101 ILE A O 1
ATOM 818 N N . PRO A 1 102 ? -2.681 -16.998 0.409 1.00 90.50 102 PRO A N 1
ATOM 819 C CA . PRO A 1 102 ? -2.466 -17.753 1.646 1.00 90.50 102 PRO A CA 1
ATOM 820 C C . PRO A 1 102 ? -1.693 -16.993 2.732 1.00 90.50 102 PRO A C 1
ATOM 822 O O . PRO A 1 102 ? -1.918 -17.244 3.912 1.00 90.50 102 PRO A O 1
ATOM 825 N N . TYR A 1 103 ? -0.832 -16.040 2.358 1.00 86.38 103 TYR A N 1
ATOM 826 C CA . TYR A 1 103 ? -0.058 -15.209 3.293 1.00 86.38 103 TYR A CA 1
ATOM 827 C C . TYR A 1 103 ? -0.796 -13.938 3.738 1.00 86.38 103 TYR A C 1
ATOM 829 O O . TYR A 1 103 ? -0.193 -13.027 4.300 1.00 86.38 103 TYR A O 1
ATOM 837 N N . GLY A 1 104 ? -2.108 -13.861 3.503 1.00 86.56 104 GLY A N 1
ATOM 838 C CA . GLY A 1 104 ? -2.937 -12.770 4.008 1.00 86.56 104 GLY A CA 1
ATOM 839 C C . GLY A 1 104 ? -3.017 -11.555 3.088 1.00 86.56 104 GLY A C 1
ATOM 840 O O . GLY A 1 104 ? -3.539 -10.526 3.511 1.00 86.56 104 GLY A O 1
ATOM 841 N N . ALA A 1 105 ? -2.585 -11.652 1.825 1.00 88.44 105 ALA A N 1
ATOM 842 C CA . ALA A 1 105 ? -2.903 -10.612 0.852 1.00 88.44 105 ALA A CA 1
ATOM 843 C C . ALA A 1 105 ? -4.430 -10.487 0.700 1.00 88.44 105 ALA A C 1
ATOM 845 O O . ALA A 1 105 ? -5.154 -11.470 0.489 1.00 88.44 105 ALA A O 1
ATOM 846 N N . ARG A 1 106 ? -4.934 -9.261 0.853 1.00 86.69 106 ARG A N 1
ATOM 847 C CA . ARG A 1 106 ? -6.357 -8.912 0.786 1.00 86.69 106 ARG A CA 1
ATOM 848 C C . ARG A 1 106 ? -6.537 -7.707 -0.141 1.00 86.69 106 ARG A C 1
ATOM 850 O O . ARG A 1 106 ? -5.673 -6.830 -0.151 1.00 86.69 106 ARG A O 1
ATOM 857 N N . PRO A 1 107 ? -7.637 -7.643 -0.910 1.00 84.69 107 PRO A N 1
ATOM 858 C CA . PRO A 1 107 ? -7.920 -6.488 -1.750 1.00 84.69 107 PRO A CA 1
ATOM 859 C C . PRO A 1 107 ? -8.162 -5.239 -0.895 1.00 84.69 107 PRO A C 1
ATOM 861 O O . PRO A 1 107 ? -8.813 -5.303 0.149 1.00 84.69 107 PRO A O 1
ATOM 864 N N . VAL A 1 108 ? -7.667 -4.096 -1.370 1.00 83.94 108 VAL A N 1
ATOM 865 C CA . VAL A 1 108 ? -7.988 -2.785 -0.797 1.00 83.94 108 VAL A CA 1
ATOM 866 C C . VAL A 1 108 ? -9.385 -2.374 -1.260 1.00 83.94 108 VAL A C 1
ATOM 868 O O . VAL A 1 108 ? -9.709 -2.463 -2.443 1.00 83.94 108 VAL A O 1
ATOM 871 N N . MET A 1 109 ? -10.210 -1.911 -0.324 1.00 82.56 109 MET A N 1
ATOM 872 C CA . MET A 1 109 ? -11.531 -1.354 -0.612 1.00 82.56 109 MET A CA 1
ATOM 873 C C . MET A 1 109 ? -11.406 0.158 -0.794 1.00 82.56 109 MET A C 1
ATOM 875 O O . MET A 1 109 ? -11.020 0.861 0.138 1.00 82.56 109 MET A O 1
ATOM 879 N N . TYR A 1 110 ? -11.743 0.663 -1.979 1.00 81.56 110 TYR A N 1
ATOM 880 C CA . TYR A 1 110 ? -11.768 2.100 -2.246 1.00 81.56 110 TYR A CA 1
ATOM 881 C C . TYR A 1 110 ? -13.152 2.672 -1.954 1.00 81.56 110 TYR A C 1
ATOM 883 O O . TYR A 1 110 ? -14.153 2.193 -2.488 1.00 81.56 110 TYR A O 1
ATOM 891 N N . ILE A 1 111 ? -13.197 3.724 -1.138 1.00 83.50 111 ILE A N 1
ATOM 892 C CA . ILE A 1 111 ? -14.414 4.490 -0.871 1.00 83.50 111 ILE A CA 1
ATOM 893 C C . ILE A 1 111 ? -14.310 5.800 -1.662 1.00 83.50 111 ILE A C 1
ATOM 895 O O . ILE A 1 111 ? -13.445 6.619 -1.352 1.00 83.50 111 ILE A O 1
ATOM 899 N N . PRO A 1 112 ? -15.139 6.012 -2.697 1.00 81.94 112 PRO A N 1
ATOM 900 C CA . PRO A 1 112 ? -15.105 7.251 -3.460 1.00 81.94 112 PRO A CA 1
ATOM 901 C C . PRO A 1 112 ? -15.607 8.417 -2.602 1.00 81.94 112 PRO A C 1
ATOM 903 O O . PRO A 1 112 ? -16.694 8.348 -2.025 1.00 81.94 112 PRO A O 1
ATOM 906 N N . THR A 1 113 ? -14.826 9.494 -2.554 1.00 81.00 113 THR A N 1
ATOM 907 C CA . THR A 1 113 ? -15.171 10.755 -1.888 1.00 81.00 113 THR A CA 1
ATOM 908 C C . THR A 1 113 ? -15.244 11.892 -2.908 1.00 81.00 113 THR A C 1
ATOM 910 O O . THR A 1 113 ? -14.617 11.842 -3.971 1.00 81.00 113 THR A O 1
ATOM 913 N N . ARG A 1 114 ? -16.042 12.920 -2.614 1.00 73.44 114 ARG A N 1
ATOM 914 C CA . ARG A 1 114 ? -16.169 14.147 -3.409 1.00 73.44 114 ARG A CA 1
ATOM 915 C C . ARG A 1 114 ? -16.149 15.380 -2.512 1.00 73.44 114 ARG A C 1
ATOM 917 O O . ARG A 1 114 ? -16.492 15.327 -1.336 1.00 73.44 114 ARG A O 1
ATOM 924 N N . ASN A 1 115 ? -15.792 16.520 -3.097 1.00 66.88 115 ASN A N 1
ATOM 925 C CA . ASN A 1 115 ? -15.703 17.791 -2.371 1.00 66.88 115 ASN A CA 1
ATOM 926 C C . ASN A 1 115 ? -17.076 18.344 -1.937 1.00 66.88 115 ASN A C 1
ATOM 928 O O . ASN A 1 115 ? -17.131 19.179 -1.039 1.00 66.88 115 ASN A O 1
ATOM 932 N N . ASP A 1 116 ? -18.173 17.897 -2.557 1.00 71.25 116 ASP A N 1
ATOM 933 C CA . ASP A 1 116 ? -19.554 18.279 -2.242 1.00 71.25 116 ASP A CA 1
ATOM 934 C C . ASP A 1 116 ? -20.264 17.307 -1.272 1.00 71.25 116 ASP A C 1
ATOM 936 O O . ASP A 1 116 ? -21.461 17.442 -1.023 1.00 71.25 116 ASP A O 1
ATOM 940 N N . ASP A 1 117 ? -19.530 16.369 -0.658 1.00 67.50 117 ASP A N 1
ATOM 941 C CA . ASP A 1 117 ? -20.052 15.272 0.180 1.00 67.50 117 ASP A CA 1
ATOM 942 C C . ASP A 1 117 ? -20.590 15.679 1.576 1.00 67.50 117 ASP A C 1
ATOM 944 O O . ASP A 1 117 ? -20.632 14.870 2.506 1.00 67.50 117 ASP A O 1
ATOM 948 N N . TRP A 1 118 ? -21.039 16.917 1.786 1.00 53.38 118 TRP A N 1
ATOM 949 C CA . TRP A 1 118 ? -21.635 17.303 3.069 1.00 53.38 118 TRP A CA 1
ATOM 950 C C . TRP A 1 118 ? -23.126 16.923 3.115 1.00 53.38 118 TRP A C 1
ATOM 952 O O . TRP A 1 118 ? -23.958 17.603 2.520 1.00 53.38 118 TRP A O 1
ATOM 962 N N . ARG A 1 119 ? -23.469 15.874 3.887 1.00 53.31 119 ARG A N 1
ATOM 963 C CA . ARG A 1 119 ? -24.846 15.379 4.169 1.00 53.31 119 ARG A CA 1
ATOM 964 C C . ARG A 1 119 ? -25.545 14.587 3.049 1.00 53.31 119 ARG A C 1
ATOM 966 O O . ARG A 1 119 ? -26.764 14.431 3.093 1.00 53.31 119 ARG A O 1
ATOM 973 N N . SER A 1 120 ? -24.800 14.057 2.086 1.00 58.06 120 SER A N 1
ATOM 974 C CA . SER A 1 120 ? -25.313 13.078 1.115 1.00 58.06 120 SER A CA 1
ATOM 975 C C . SER A 1 120 ? -24.929 11.645 1.523 1.00 58.06 120 SER A C 1
ATOM 977 O O . SER A 1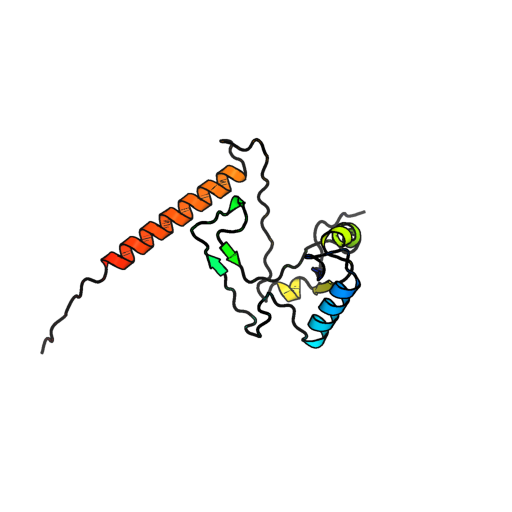 120 ? -24.065 11.453 2.375 1.00 58.06 120 SER A O 1
ATOM 979 N N . ILE A 1 121 ? -25.532 10.627 0.899 1.00 58.84 121 ILE A N 1
ATOM 980 C CA . ILE A 1 121 ? -25.246 9.182 1.076 1.00 58.84 121 ILE A CA 1
ATOM 981 C C . ILE A 1 121 ? -23.856 8.756 0.539 1.00 58.84 121 ILE A C 1
ATOM 983 O O . ILE A 1 121 ? -23.676 7.641 0.053 1.00 58.84 121 ILE A O 1
ATOM 987 N N . HIS A 1 122 ? -22.881 9.663 0.542 1.00 71.75 122 HIS A N 1
ATOM 988 C CA . HIS A 1 122 ? -21.584 9.523 -0.119 1.00 71.75 122 HIS A CA 1
ATOM 989 C C . HIS A 1 122 ? -20.458 9.129 0.854 1.00 71.75 122 HIS A C 1
ATOM 991 O O . HIS A 1 122 ? -20.641 9.081 2.074 1.00 71.75 122 HIS A O 1
ATOM 997 N N . GLY A 1 123 ? -19.280 8.815 0.301 1.00 82.06 123 GLY A N 1
ATOM 998 C CA . GLY A 1 123 ? -18.185 8.150 1.012 1.00 82.06 123 GLY A CA 1
ATOM 999 C C . GLY A 1 123 ? -17.673 8.887 2.247 1.00 82.06 123 GLY A C 1
ATOM 1000 O O . GLY A 1 123 ? -17.383 8.247 3.255 1.00 82.06 123 GLY A O 1
ATOM 1001 N N . THR A 1 124 ? -17.622 10.221 2.215 1.00 85.56 124 THR A N 1
ATOM 1002 C CA . THR A 1 124 ? -17.128 11.017 3.353 1.00 85.56 124 THR A CA 1
ATOM 1003 C C . THR A 1 124 ? -18.028 10.886 4.586 1.00 85.56 124 THR A C 1
ATOM 1005 O O . THR A 1 124 ? -17.534 10.701 5.699 1.00 85.56 124 THR A O 1
ATOM 1008 N N . THR A 1 125 ? -19.352 10.928 4.406 1.00 85.19 125 THR A N 1
ATOM 1009 C CA . THR A 1 125 ? -20.310 10.725 5.504 1.00 85.19 125 THR A CA 1
ATOM 1010 C C . THR A 1 125 ? -20.209 9.310 6.064 1.00 85.19 125 THR A C 1
ATOM 1012 O O . THR A 1 125 ? -20.102 9.159 7.276 1.00 85.19 125 THR A O 1
ATOM 1015 N N . LEU A 1 126 ? -20.124 8.290 5.201 1.00 87.12 126 LEU A N 1
ATOM 1016 C CA . LEU A 1 126 ? -19.924 6.904 5.635 1.00 87.12 126 LEU A CA 1
ATOM 1017 C C . LEU A 1 126 ? -18.667 6.752 6.505 1.00 87.12 126 LEU A C 1
ATOM 1019 O O . LEU A 1 126 ? -18.724 6.132 7.564 1.00 87.12 126 LEU A O 1
ATOM 1023 N N . ILE A 1 127 ? -17.537 7.325 6.082 1.00 90.50 127 ILE A N 1
ATOM 1024 C CA . ILE A 1 127 ? -16.277 7.246 6.835 1.00 90.50 127 ILE A CA 1
ATOM 1025 C C . ILE A 1 127 ? -16.418 7.906 8.215 1.00 90.50 127 ILE A C 1
ATOM 1027 O O . ILE A 1 127 ? -15.950 7.350 9.210 1.00 90.50 127 ILE A O 1
ATOM 1031 N N . ARG A 1 128 ? -17.096 9.057 8.298 1.00 89.50 128 ARG A N 1
ATOM 1032 C CA . ARG A 1 128 ? -17.336 9.763 9.568 1.00 89.50 128 ARG A CA 1
ATOM 1033 C C . ARG A 1 128 ? -18.275 9.006 10.497 1.00 89.50 128 ARG A C 1
ATOM 1035 O O . ARG A 1 128 ? -18.006 8.942 11.694 1.00 89.50 128 ARG A O 1
ATOM 1042 N N . ASP A 1 129 ? -19.329 8.405 9.958 1.00 90.50 129 ASP A N 1
ATOM 1043 C CA . ASP A 1 129 ? -20.257 7.590 10.740 1.00 90.50 129 ASP A CA 1
ATOM 1044 C C . ASP A 1 129 ? -19.554 6.337 11.277 1.00 90.50 129 ASP A C 1
ATOM 1046 O O . ASP A 1 129 ? -19.667 6.028 12.463 1.00 90.50 129 ASP A O 1
ATOM 1050 N N . LEU A 1 130 ? -18.751 5.660 10.447 1.00 92.25 130 LEU A N 1
ATOM 1051 C CA . LEU A 1 130 ? -17.918 4.533 10.877 1.00 92.25 130 LEU A CA 1
ATOM 1052 C C . LEU A 1 130 ? -16.936 4.942 11.980 1.00 92.25 130 LEU A C 1
ATOM 1054 O O . LEU A 1 130 ? -16.797 4.224 12.971 1.00 92.25 130 LEU A O 1
ATOM 1058 N N . GLU A 1 131 ? -16.289 6.102 11.846 1.00 94.19 131 GLU A N 1
ATOM 1059 C CA . GLU A 1 131 ? -15.398 6.641 12.874 1.00 94.19 131 GLU A CA 1
ATOM 1060 C C . GLU A 1 131 ? -16.144 6.901 14.191 1.00 94.19 131 GLU A C 1
ATOM 1062 O O . GLU A 1 131 ? -15.685 6.472 15.254 1.00 94.19 131 GLU A O 1
ATOM 1067 N N . ALA A 1 132 ? -17.298 7.572 14.135 1.00 93.88 132 ALA A N 1
ATOM 1068 C CA . ALA A 1 132 ? -18.100 7.902 15.309 1.00 93.88 132 ALA A CA 1
ATOM 1069 C C . ALA A 1 132 ? -18.613 6.641 16.021 1.00 93.88 132 ALA A C 1
ATOM 1071 O O . ALA A 1 132 ? -18.503 6.536 17.246 1.00 93.88 132 ALA A O 1
ATOM 1072 N N . ILE A 1 133 ? -19.109 5.660 15.259 1.00 94.88 133 ILE A N 1
ATOM 1073 C CA . ILE A 1 133 ? -19.548 4.361 15.780 1.00 94.88 133 ILE A CA 1
ATOM 1074 C C . ILE A 1 133 ? -18.375 3.639 16.442 1.00 94.88 133 ILE A C 1
ATOM 1076 O O . ILE A 1 133 ? -18.512 3.162 17.568 1.00 94.88 133 ILE A O 1
ATOM 1080 N N . TYR A 1 134 ? -17.215 3.583 15.784 1.00 94.19 134 TYR A N 1
ATOM 1081 C CA . TYR A 1 134 ? -16.041 2.894 16.311 1.00 94.19 134 TYR A CA 1
ATOM 1082 C C . TYR A 1 134 ? -15.538 3.524 17.617 1.00 94.19 134 TYR A C 1
ATOM 1084 O O . TYR A 1 134 ? -15.353 2.823 18.615 1.00 94.19 134 TYR A O 1
ATOM 1092 N N . LYS A 1 135 ? -15.385 4.855 17.647 1.00 93.88 135 LYS A N 1
ATOM 1093 C CA . LYS A 1 135 ? -14.967 5.600 18.846 1.00 93.88 135 LYS A CA 1
ATOM 1094 C C . LYS A 1 135 ? -15.984 5.460 19.983 1.00 93.88 135 LYS A C 1
ATOM 1096 O O . LYS A 1 135 ? -15.593 5.205 21.123 1.00 93.88 135 LYS A O 1
ATOM 1101 N N . GLY A 1 136 ? -17.279 5.571 19.680 1.00 94.38 136 GLY A N 1
ATOM 1102 C CA . GLY A 1 136 ? -18.357 5.409 20.658 1.00 94.38 136 GLY A CA 1
ATOM 1103 C C . GLY A 1 136 ? -18.420 3.996 21.241 1.00 94.38 136 GLY A C 1
ATOM 1104 O O . GLY A 1 136 ? -18.486 3.828 22.460 1.00 94.38 136 GLY A O 1
ATOM 1105 N N . PHE A 1 137 ? -18.326 2.972 20.388 1.00 94.25 137 PHE A N 1
ATOM 1106 C CA . PHE A 1 137 ? -18.270 1.575 20.815 1.00 94.25 137 PHE A CA 1
ATOM 1107 C C . PHE A 1 137 ? -17.060 1.312 21.716 1.00 94.25 137 PHE A C 1
ATOM 1109 O O . PHE A 1 137 ? -17.209 0.726 22.788 1.00 94.25 137 PHE A O 1
ATOM 1116 N N . TYR A 1 138 ? -15.876 1.793 21.328 1.00 91.94 138 TYR A N 1
ATOM 1117 C CA . TYR A 1 138 ? -14.666 1.635 22.129 1.00 91.94 138 TYR A CA 1
ATOM 1118 C C . TYR A 1 138 ? -14.791 2.296 23.508 1.00 91.94 138 TYR A C 1
ATOM 1120 O O . TYR A 1 138 ? -14.481 1.666 24.520 1.00 91.94 138 TYR A O 1
ATOM 1128 N N . ALA A 1 139 ? -15.306 3.529 23.574 1.00 91.75 139 ALA A N 1
ATOM 1129 C CA . ALA A 1 139 ? -15.560 4.218 24.839 1.00 91.75 139 ALA A CA 1
ATOM 1130 C C . ALA A 1 139 ? -16.531 3.437 25.744 1.00 91.75 139 ALA A C 1
ATOM 1132 O O . ALA A 1 139 ? -16.294 3.327 26.948 1.00 91.75 139 ALA A O 1
ATOM 1133 N N . HIS A 1 140 ? -17.583 2.850 25.168 1.00 92.31 140 HIS A N 1
ATOM 1134 C CA . HIS A 1 140 ? -18.566 2.043 25.899 1.00 92.31 140 HIS A CA 1
ATOM 1135 C C . HIS A 1 140 ? -18.004 0.716 26.419 1.00 92.31 140 HIS A C 1
ATOM 1137 O O . HIS A 1 140 ? -18.294 0.311 27.543 1.00 92.31 140 HIS A O 1
ATOM 1143 N N . VAL A 1 141 ? -17.190 0.020 25.624 1.00 92.88 141 VAL A N 1
ATOM 1144 C CA . VAL A 1 141 ? -16.528 -1.216 26.073 1.00 92.88 141 VAL A CA 1
ATOM 1145 C C . VAL A 1 141 ? -15.512 -0.906 27.172 1.00 92.88 141 VAL A C 1
ATOM 1147 O O . VAL A 1 141 ? -15.491 -1.582 28.202 1.00 92.88 141 VAL A O 1
ATOM 1150 N N . LYS A 1 142 ? -14.712 0.153 26.996 1.00 87.62 142 LYS A N 1
ATOM 1151 C CA . LYS A 1 142 ? -13.697 0.557 27.972 1.00 87.62 142 LYS A CA 1
ATOM 1152 C C . LYS A 1 142 ? -14.321 0.967 29.308 1.00 87.62 142 LYS A C 1
ATOM 1154 O O . LYS A 1 142 ? -13.847 0.515 30.349 1.00 87.62 142 LYS A O 1
ATOM 1159 N N . SER A 1 143 ? -15.400 1.753 29.293 1.00 86.62 143 SER A N 1
ATOM 1160 C CA . SER A 1 143 ? -16.081 2.175 30.525 1.00 86.62 143 SER A CA 1
ATOM 1161 C C . SER A 1 143 ? -16.615 0.985 31.327 1.00 86.62 143 SER A C 1
ATOM 1163 O O . SER A 1 143 ? -16.475 0.962 32.547 1.00 86.62 143 SER A O 1
ATOM 1165 N N . LYS A 1 144 ? -17.123 -0.055 30.653 1.00 77.50 144 LYS A N 1
ATOM 1166 C CA . LYS A 1 144 ? -17.560 -1.299 31.303 1.00 77.50 144 LYS A CA 1
ATOM 1167 C C . LYS A 1 144 ? -16.410 -2.111 31.891 1.00 77.50 144 LYS A C 1
ATOM 1169 O O . LYS A 1 144 ? -16.562 -2.638 32.988 1.00 77.50 144 LYS A O 1
ATOM 1174 N N . SER A 1 145 ? -15.264 -2.179 31.210 1.00 68.94 145 SER A N 1
ATOM 1175 C CA . SER A 1 145 ? -14.084 -2.886 31.733 1.00 68.94 145 SER A CA 1
ATOM 1176 C C . SER A 1 145 ? -13.485 -2.229 32.983 1.00 68.94 145 SER A C 1
ATOM 1178 O O . SER A 1 145 ? -12.960 -2.925 33.841 1.00 68.94 145 SER A O 1
ATOM 1180 N N . SER A 1 146 ? -13.633 -0.909 33.143 1.00 57.59 146 SER A N 1
ATOM 1181 C CA . SER A 1 146 ? -13.250 -0.195 34.371 1.00 57.59 146 SER A CA 1
ATOM 1182 C C . SER A 1 146 ? -14.271 -0.304 35.511 1.00 57.59 146 SER A C 1
ATOM 1184 O O . SER A 1 146 ? -13.979 0.113 36.626 1.00 57.59 146 SER A O 1
ATOM 1186 N N . SER A 1 147 ? -15.470 -0.837 35.256 1.00 57.19 147 SER A N 1
ATOM 1187 C CA . SER A 1 147 ? -16.536 -0.986 36.260 1.00 57.19 147 SER A CA 1
ATOM 1188 C C . SER A 1 147 ? -16.692 -2.418 36.784 1.00 57.19 147 SER A C 1
ATOM 1190 O O . SER A 1 147 ? -17.517 -2.643 37.665 1.00 57.19 147 SER A O 1
ATOM 1192 N N . SER A 1 148 ? -15.923 -3.386 36.269 1.00 51.38 148 SER A N 1
ATOM 1193 C CA . SER A 1 148 ? -15.994 -4.798 36.679 1.00 51.38 148 SER A CA 1
ATOM 1194 C C . SER A 1 148 ? -14.922 -5.249 37.681 1.00 51.38 148 SER A C 1
ATOM 1196 O O . SER A 1 148 ? -14.938 -6.415 38.065 1.00 51.38 148 SER A O 1
ATOM 1198 N N . ASP A 1 149 ? -14.062 -4.357 38.187 1.00 47.25 149 ASP A N 1
ATOM 1199 C CA . ASP A 1 149 ? -13.232 -4.627 39.377 1.00 47.25 149 ASP A CA 1
ATOM 1200 C C . ASP A 1 149 ? -14.067 -4.445 40.657 1.00 47.25 149 ASP A C 1
ATOM 1202 O O . ASP A 1 149 ? -13.832 -3.574 41.490 1.00 47.25 149 ASP A O 1
ATOM 1206 N N . THR A 1 150 ? -15.108 -5.266 40.812 1.00 41.81 150 THR A N 1
ATOM 1207 C CA . THR A 1 150 ? -15.706 -5.507 42.130 1.00 41.81 150 THR A CA 1
ATOM 1208 C C . THR A 1 150 ? -15.236 -6.874 42.592 1.00 41.81 150 THR A C 1
ATOM 1210 O O . THR A 1 150 ? -15.785 -7.908 42.210 1.00 41.81 150 THR A O 1
ATOM 1213 N N . THR A 1 151 ? -14.176 -6.861 43.400 1.00 40.94 151 THR A N 1
ATOM 1214 C CA . THR A 1 151 ? -13.652 -7.998 44.155 1.00 40.94 151 THR A CA 1
ATOM 1215 C C . THR A 1 151 ? -14.801 -8.779 44.785 1.00 40.94 151 THR A C 1
ATOM 1217 O O . THR A 1 151 ? -15.357 -8.377 45.802 1.00 40.94 151 THR A O 1
ATOM 1220 N N . THR A 1 152 ? -15.159 -9.918 44.194 1.00 38.22 152 THR A N 1
ATOM 1221 C CA . THR A 1 152 ? -15.980 -10.909 44.886 1.00 38.22 152 THR A CA 1
ATOM 1222 C C . THR A 1 152 ? -15.013 -11.864 45.566 1.00 38.22 152 THR A C 1
ATOM 1224 O O . THR A 1 152 ? -14.554 -12.836 44.968 1.00 38.22 152 THR A O 1
ATOM 1227 N N . SER A 1 153 ? -14.654 -11.566 46.815 1.00 38.25 153 SER A N 1
ATOM 1228 C CA . SER A 1 153 ? -13.988 -12.533 47.679 1.00 38.25 153 SER A CA 1
ATOM 1229 C C . SER A 1 153 ? -14.977 -13.659 47.985 1.00 38.25 153 SER A C 1
ATOM 1231 O O . SER A 1 153 ? -15.897 -13.521 48.788 1.00 38.25 153 SER A O 1
ATOM 1233 N N . ARG A 1 154 ? -14.810 -14.809 47.329 1.00 37.41 154 ARG A N 1
ATOM 1234 C CA . ARG A 1 154 ? -15.382 -16.053 47.844 1.00 37.41 154 ARG A CA 1
ATOM 1235 C C . ARG A 1 154 ? -14.447 -16.556 48.936 1.00 37.41 154 ARG A C 1
ATOM 1237 O O . ARG A 1 154 ? -13.359 -17.044 48.648 1.00 37.41 154 ARG A O 1
ATOM 1244 N N . GLY A 1 155 ? -14.865 -16.356 50.185 1.00 44.25 155 GLY A N 1
ATOM 1245 C CA . GLY A 1 155 ? -14.237 -16.972 51.349 1.00 44.25 155 GLY A CA 1
ATOM 1246 C C . GLY A 1 155 ? -14.287 -18.506 51.278 1.00 44.25 155 GLY A C 1
ATOM 1247 O O . GLY A 1 155 ? -15.093 -19.061 50.521 1.00 44.25 155 GLY A O 1
ATOM 1248 N N . PRO A 1 156 ? -13.418 -19.189 52.038 1.00 43.06 156 PRO A N 1
ATOM 1249 C CA . PRO A 1 156 ? -13.277 -20.631 51.972 1.00 43.06 156 PRO A CA 1
ATOM 1250 C C . PRO A 1 156 ? -14.488 -21.288 52.634 1.00 43.06 156 PRO A C 1
ATOM 1252 O O . PRO A 1 156 ? -14.781 -21.029 53.800 1.00 43.06 156 PRO A O 1
ATOM 1255 N N . TRP A 1 157 ? -15.178 -22.144 51.888 1.00 44.19 157 TRP A N 1
ATOM 1256 C CA . TRP A 1 157 ? -16.061 -23.135 52.486 1.00 44.19 157 TRP A CA 1
ATOM 1257 C C . TRP A 1 157 ? -15.278 -24.442 52.591 1.00 44.19 157 TRP A C 1
ATOM 1259 O O . TRP A 1 157 ? -14.693 -24.902 51.610 1.00 44.19 157 TRP A O 1
ATOM 1269 N N . SER A 1 158 ? -15.227 -24.908 53.837 1.00 41.19 158 SER A N 1
ATOM 1270 C CA . SER A 1 158 ? -14.821 -26.218 54.360 1.00 41.19 158 SER A CA 1
ATOM 1271 C C . SER A 1 158 ? -15.130 -27.411 53.466 1.00 41.19 158 SER A C 1
ATOM 1273 O O . SER A 1 158 ? -16.283 -27.457 52.975 1.00 41.19 158 SER A O 1
#